Protein AF-A0A969JFG8-F1 (afdb_monomer_lite)

Radius of gyration: 15.84 Å; chains: 1; bounding box: 24×49×24 Å

Secondary structure (DSSP, 8-state):
----------PPP----GGGSEEEEEEESHHHHHHHHHHHHH-TT-EEEEEEEEE-HHHHS--

Foldseek 3Di:
DDDDPPPDDPDDDDDDQQLVDEAEDEDQDPVSVVVVVVCCVVHVNHHYDYHYPDHDVSVVPPD

pLDDT: mean 89.48, std 14.03, range [41.53, 97.88]

Structure (mmCIF, N/CA/C/O backbone):
data_AF-A0A969JFG8-F1
#
_entry.id   AF-A0A969JFG8-F1
#
loop_
_atom_site.group_PDB
_atom_site.id
_atom_site.type_symbol
_atom_site.label_atom_id
_atom_site.label_alt_id
_atom_site.label_comp_id
_atom_site.label_asym_id
_atom_site.label_entity_id
_atom_site.label_seq_id
_atom_site.pdbx_PDB_ins_code
_atom_site.Cartn_x
_atom_site.Cartn_y
_atom_site.Cartn_z
_atom_site.occupancy
_atom_site.B_iso_or_equiv
_atom_site.auth_seq_id
_atom_site.auth_comp_id
_atom_site.auth_asym_id
_atom_site.auth_atom_id
_atom_site.pdbx_PDB_model_num
ATOM 1 N N . MET A 1 1 ? 6.595 40.810 -10.459 1.00 41.53 1 MET A N 1
ATOM 2 C CA . MET A 1 1 ? 6.348 39.793 -9.410 1.00 41.53 1 MET A CA 1
ATOM 3 C C . MET A 1 1 ? 5.298 38.815 -9.916 1.00 41.53 1 MET A C 1
ATOM 5 O O . MET A 1 1 ? 4.183 39.243 -10.172 1.00 41.53 1 MET A O 1
ATOM 9 N N . LYS A 1 2 ? 5.648 37.539 -10.130 1.00 43.28 2 LYS A N 1
ATOM 10 C CA . LYS A 1 2 ? 4.660 36.484 -10.408 1.00 43.28 2 LYS A CA 1
ATOM 11 C C . LYS A 1 2 ? 4.152 35.966 -9.062 1.00 43.28 2 LYS A C 1
ATOM 13 O O . LYS A 1 2 ? 4.922 35.393 -8.298 1.00 43.28 2 LYS A O 1
ATOM 18 N N . THR A 1 3 ? 2.892 36.229 -8.750 1.00 50.59 3 THR A N 1
ATOM 19 C CA . THR A 1 3 ? 2.197 35.704 -7.572 1.00 50.59 3 THR A CA 1
ATOM 20 C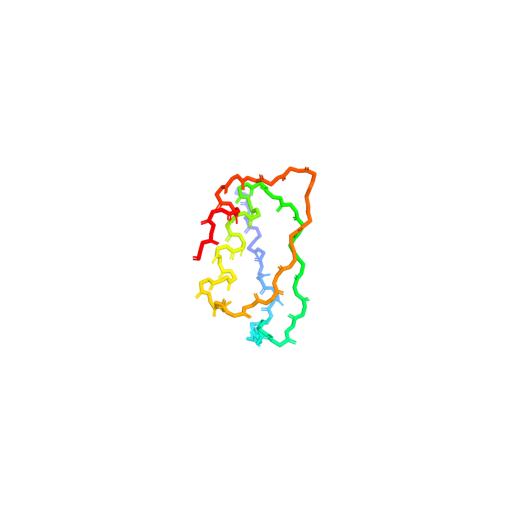 C . THR A 1 3 ? 2.061 34.190 -7.713 1.00 50.59 3 THR A C 1
ATOM 22 O O . THR A 1 3 ? 1.356 33.692 -8.587 1.00 50.59 3 THR A O 1
ATOM 25 N N . VAL A 1 4 ? 2.772 33.439 -6.872 1.00 60.47 4 VAL A N 1
ATOM 26 C CA . VAL A 1 4 ? 2.605 31.987 -6.760 1.00 60.47 4 VAL A CA 1
ATOM 27 C C . VAL A 1 4 ? 1.228 31.741 -6.145 1.00 60.47 4 VAL A C 1
ATOM 29 O O . VAL A 1 4 ? 1.022 32.020 -4.965 1.00 60.47 4 VAL A O 1
ATOM 32 N N . SER A 1 5 ? 0.262 31.258 -6.934 1.00 58.50 5 SER A N 1
ATOM 33 C CA . SER A 1 5 ? -1.035 30.848 -6.394 1.00 58.50 5 SER A CA 1
ATOM 34 C C . SER A 1 5 ? -0.802 29.659 -5.463 1.00 58.50 5 SER A C 1
ATOM 36 O O . SER A 1 5 ? -0.462 28.560 -5.914 1.00 58.50 5 SER A O 1
ATOM 38 N N . LYS A 1 6 ? -0.951 29.874 -4.158 1.00 62.66 6 LYS A N 1
ATOM 39 C CA . LYS A 1 6 ? -0.927 28.811 -3.156 1.00 62.66 6 LYS A CA 1
ATOM 40 C C . LYS A 1 6 ? -2.091 27.868 -3.474 1.00 62.66 6 L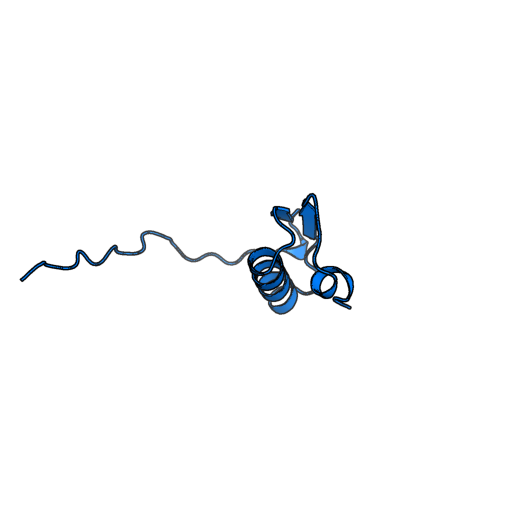YS A C 1
ATOM 42 O O . LYS A 1 6 ? -3.240 28.213 -3.224 1.00 62.66 6 LYS A O 1
ATOM 47 N N . ARG A 1 7 ? -1.821 26.714 -4.097 1.00 67.88 7 ARG A N 1
ATOM 48 C CA . ARG A 1 7 ? -2.848 25.681 -4.298 1.00 67.88 7 ARG A CA 1
ATOM 49 C C . ARG A 1 7 ? -3.222 25.162 -2.917 1.00 67.88 7 ARG A C 1
ATOM 51 O O . ARG A 1 7 ? -2.429 24.473 -2.281 1.00 67.88 7 ARG A O 1
ATOM 58 N N . GLN A 1 8 ? -4.378 25.571 -2.421 1.00 80.12 8 GLN A N 1
ATOM 59 C CA . GLN A 1 8 ? -4.883 25.112 -1.137 1.00 80.12 8 GLN A CA 1
ATOM 60 C C . GLN A 1 8 ? -5.277 23.634 -1.276 1.00 80.12 8 GLN A C 1
ATOM 62 O O . GLN A 1 8 ? -5.906 23.252 -2.263 1.00 80.12 8 GLN A O 1
ATOM 67 N N . ASN A 1 9 ? -4.833 22.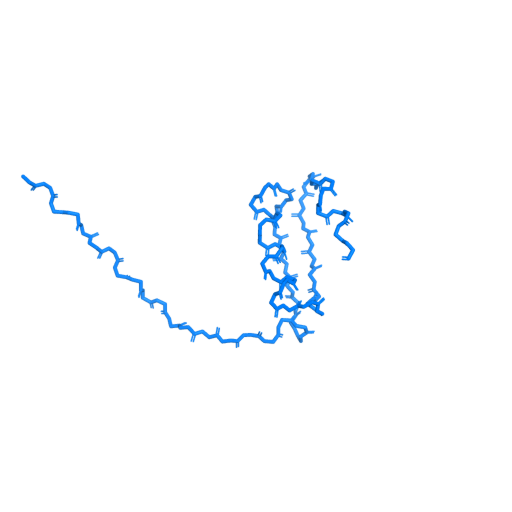787 -0.344 1.00 85.25 9 ASN A N 1
ATOM 68 C CA . ASN A 1 9 ? -5.201 21.374 -0.337 1.00 85.25 9 ASN A CA 1
ATOM 69 C C . ASN A 1 9 ? -6.664 21.254 0.109 1.00 85.25 9 ASN A C 1
ATOM 71 O O . ASN A 1 9 ? -6.982 21.582 1.249 1.00 85.25 9 ASN A O 1
ATOM 75 N N . ASN A 1 10 ? -7.529 20.790 -0.789 1.00 90.75 10 ASN A N 1
ATOM 76 C CA . ASN A 1 10 ? -8.967 20.668 -0.546 1.00 90.75 10 ASN A CA 1
ATOM 77 C C . ASN A 1 10 ? -9.362 19.295 0.038 1.00 90.75 10 ASN A C 1
ATOM 79 O O . ASN A 1 10 ? -10.543 18.958 0.059 1.00 90.75 10 ASN A O 1
ATOM 83 N N . LEU A 1 11 ? -8.393 18.473 0.454 1.00 91.69 11 LEU A N 1
ATOM 84 C CA . LEU A 1 11 ? -8.644 17.139 0.997 1.00 91.69 11 LEU A CA 1
ATOM 85 C C . LEU A 1 11 ? -8.958 17.192 2.497 1.00 91.69 11 LEU A C 1
ATOM 87 O O . LEU A 1 11 ? -8.273 17.867 3.264 1.00 91.69 11 LEU A O 1
ATOM 91 N N . PHE A 1 12 ? -9.962 16.419 2.913 1.00 91.25 12 PHE A N 1
ATOM 92 C CA . PHE A 1 12 ? -10.269 16.165 4.320 1.00 91.25 12 PHE A CA 1
ATOM 93 C C . PHE A 1 12 ? -9.518 14.910 4.799 1.00 91.25 12 PHE A C 1
ATOM 95 O O . PHE A 1 12 ? -9.553 13.890 4.105 1.00 91.25 12 PHE A O 1
ATOM 102 N N . PRO A 1 13 ? -8.828 14.948 5.952 1.00 94.06 13 PRO A N 1
ATOM 103 C CA . PRO A 1 13 ? -8.085 13.796 6.447 1.00 94.06 13 PRO A CA 1
ATOM 104 C C . PRO A 1 13 ? -9.032 12.708 6.968 1.00 94.06 13 PRO A C 1
ATOM 106 O O . PRO A 1 13 ? -9.968 12.989 7.712 1.00 94.06 13 PRO A O 1
ATOM 109 N N . ILE A 1 14 ? -8.756 11.452 6.617 1.00 95.50 14 ILE A N 1
ATOM 110 C CA . ILE A 1 14 ? -9.463 10.272 7.132 1.00 95.50 14 ILE A CA 1
ATOM 111 C C . ILE A 1 14 ? -8.458 9.211 7.583 1.00 95.50 14 ILE A C 1
ATOM 113 O O . ILE A 1 14 ? -7.351 9.134 7.050 1.00 95.50 14 ILE A O 1
ATOM 117 N N . PHE A 1 15 ? -8.865 8.363 8.528 1.00 95.19 15 PHE A N 1
ATOM 118 C CA . PHE A 1 15 ? -8.110 7.180 8.937 1.00 95.19 15 PHE A CA 1
ATOM 119 C C . PHE A 1 15 ? -8.778 5.926 8.372 1.00 95.19 15 PHE A C 1
ATOM 121 O O . PHE A 1 15 ? -9.993 5.766 8.473 1.00 95.19 15 PHE A O 1
ATOM 128 N N . LEU A 1 16 ? -7.982 5.037 7.779 1.00 94.81 16 LEU A N 1
ATOM 129 C CA . LEU A 1 16 ? -8.449 3.793 7.170 1.00 94.81 16 LEU A CA 1
ATOM 130 C C . LEU A 1 16 ? -7.884 2.592 7.926 1.00 94.81 16 LEU A C 1
ATOM 132 O O . LEU A 1 16 ? -6.692 2.543 8.226 1.00 94.81 16 LEU A O 1
ATOM 136 N N . LYS A 1 17 ? -8.718 1.581 8.170 1.00 95.19 17 LYS A N 1
ATOM 137 C CA . LYS A 1 17 ? -8.270 0.283 8.682 1.00 95.19 17 LYS A CA 1
ATOM 138 C C . LYS A 1 17 ? -7.791 -0.597 7.528 1.00 95.19 17 LYS A C 1
ATOM 140 O O . LYS A 1 17 ? -8.540 -1.413 7.004 1.00 95.19 17 LYS A O 1
ATOM 145 N N . LEU A 1 18 ? -6.542 -0.417 7.102 1.00 95.75 18 LEU A N 1
ATOM 146 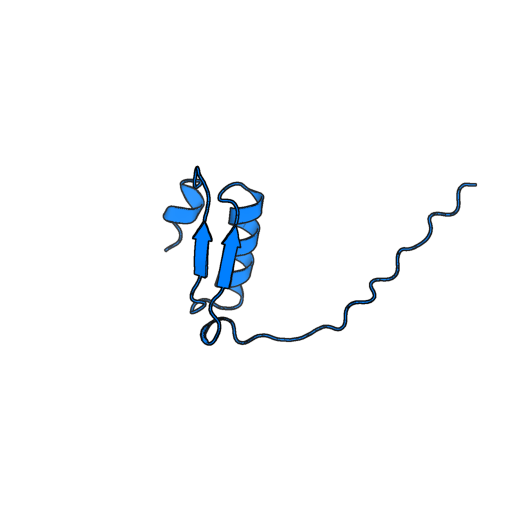C CA . LEU A 1 18 ? -6.028 -1.069 5.889 1.00 95.75 18 LEU A CA 1
ATOM 147 C C . LEU A 1 18 ? -6.005 -2.607 5.955 1.00 95.75 18 LEU A C 1
ATOM 149 O O . LEU A 1 18 ? -6.091 -3.244 4.914 1.00 95.75 18 LEU A O 1
ATOM 153 N N . HIS A 1 19 ? -5.956 -3.212 7.145 1.00 95.12 19 HIS A N 1
ATOM 154 C CA . HIS A 1 19 ? -6.052 -4.670 7.312 1.00 95.12 19 HIS A CA 1
ATOM 155 C C . HIS A 1 19 ? -7.457 -5.240 7.032 1.00 95.12 19 HIS A C 1
ATOM 157 O O . HIS A 1 19 ? -7.586 -6.430 6.762 1.00 95.12 19 HIS A O 1
ATOM 163 N N . GLU A 1 20 ? -8.504 -4.406 7.054 1.00 96.31 20 GLU A N 1
ATOM 164 C CA . GLU A 1 20 ? -9.879 -4.785 6.684 1.00 96.31 20 GLU A CA 1
ATOM 165 C C . GLU A 1 20 ? -10.180 -4.494 5.197 1.00 96.31 20 GLU A C 1
ATOM 167 O O . GLU A 1 20 ? -11.249 -4.836 4.691 1.00 96.31 20 GLU A O 1
ATOM 172 N N . LEU A 1 21 ? -9.248 -3.856 4.478 1.00 96.19 21 LEU A N 1
ATOM 173 C CA . LEU A 1 21 ? -9.418 -3.438 3.090 1.00 96.19 21 LEU A CA 1
ATOM 174 C C . LEU A 1 21 ? -8.539 -4.262 2.146 1.00 96.19 21 LEU A C 1
ATOM 176 O O . LEU A 1 21 ? -7.463 -4.733 2.502 1.00 96.19 21 LEU A O 1
ATOM 180 N N . ARG A 1 22 ? -8.987 -4.387 0.894 1.00 95.44 22 ARG A N 1
ATOM 181 C CA . ARG A 1 22 ? -8.157 -4.906 -0.200 1.00 95.44 22 ARG A CA 1
ATOM 182 C C . ARG A 1 22 ? -7.447 -3.738 -0.867 1.00 95.44 22 ARG A C 1
ATOM 184 O O . ARG A 1 22 ? -8.094 -2.942 -1.547 1.00 95.44 22 ARG A O 1
ATOM 191 N N . LEU A 1 23 ? -6.137 -3.635 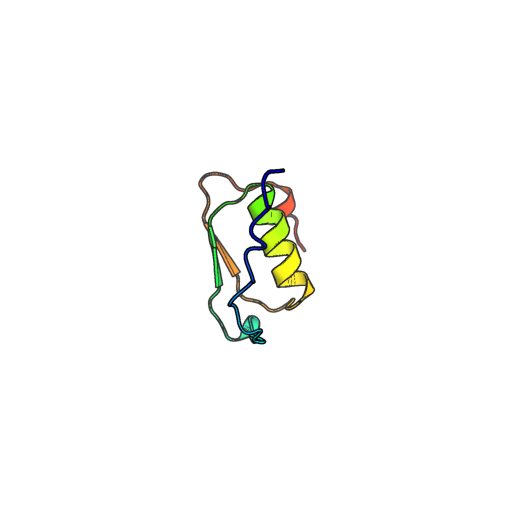-0.665 1.00 96.44 23 LEU A N 1
ATOM 192 C CA . LEU A 1 23 ? -5.321 -2.572 -1.241 1.00 96.44 23 LEU A CA 1
ATOM 193 C C . LEU A 1 23 ? -4.512 -3.099 -2.428 1.00 96.44 23 LEU A C 1
ATOM 195 O O . LEU A 1 23 ? -3.851 -4.128 -2.326 1.00 96.44 23 LEU A O 1
ATOM 199 N N . ILE A 1 24 ? -4.526 -2.361 -3.539 1.00 97.69 24 ILE A N 1
ATOM 200 C CA . ILE A 1 24 ? -3.663 -2.624 -4.692 1.00 97.69 24 ILE A CA 1
ATOM 201 C C . ILE A 1 24 ? -2.697 -1.455 -4.861 1.00 97.69 24 ILE A C 1
ATOM 203 O O . ILE A 1 24 ? -3.121 -0.300 -4.921 1.00 97.69 24 ILE A O 1
ATOM 207 N N . ILE A 1 25 ? -1.407 -1.760 -4.972 1.00 96.50 25 ILE A N 1
ATOM 208 C CA . ILE A 1 25 ? -0.378 -0.804 -5.382 1.00 96.50 25 ILE A CA 1
ATOM 209 C C . ILE A 1 25 ? 0.081 -1.181 -6.788 1.00 96.50 25 ILE A C 1
ATOM 211 O O . ILE A 1 25 ? 0.543 -2.295 -7.029 1.00 96.50 25 ILE A O 1
ATOM 215 N N . VAL A 1 26 ? -0.048 -0.242 -7.722 1.00 97.88 26 VAL A N 1
ATOM 216 C CA . VAL A 1 26 ? 0.420 -0.413 -9.100 1.00 97.88 26 VAL A CA 1
ATOM 217 C C . VAL A 1 26 ? 1.772 0.279 -9.255 1.00 97.88 26 VAL A C 1
ATOM 219 O O . VAL A 1 26 ? 1.896 1.473 -8.979 1.00 97.88 26 VAL A O 1
ATOM 222 N N . GLY A 1 27 ? 2.767 -0.478 -9.713 1.00 96.81 27 GLY A N 1
ATOM 223 C CA . GLY A 1 27 ? 4.151 -0.047 -9.886 1.00 96.81 27 GLY A CA 1
ATOM 224 C C . GLY A 1 27 ? 5.084 -0.577 -8.793 1.00 96.81 27 GLY A C 1
ATOM 225 O O . GLY A 1 27 ? 4.857 -0.359 -7.606 1.00 96.81 27 GLY A O 1
ATOM 226 N N . GLY A 1 28 ? 6.161 -1.241 -9.219 1.00 96.62 28 GLY A N 1
ATOM 227 C CA . GLY A 1 28 ? 7.171 -1.876 -8.362 1.00 96.62 28 GLY A CA 1
ATOM 228 C C . GLY A 1 28 ? 8.527 -1.165 -8.345 1.00 96.62 28 GLY A C 1
ATOM 229 O O . GLY A 1 28 ? 9.521 -1.780 -7.980 1.00 96.62 28 GLY A O 1
ATOM 230 N N . GLY A 1 29 ? 8.589 0.101 -8.778 1.00 96.88 29 GLY A N 1
ATOM 231 C CA . GLY A 1 29 ? 9.794 0.942 -8.734 1.00 96.88 29 GLY A CA 1
ATOM 232 C C . GLY A 1 29 ? 9.998 1.642 -7.382 1.00 96.88 29 GLY A C 1
ATOM 233 O O . GLY A 1 29 ? 9.334 1.322 -6.401 1.00 96.88 29 GLY A O 1
ATOM 234 N N . TYR A 1 30 ? 10.867 2.659 -7.331 1.00 97.19 30 TYR A N 1
ATOM 235 C CA . TYR A 1 30 ? 11.159 3.415 -6.096 1.00 97.19 30 TYR A CA 1
ATOM 236 C C . TYR A 1 30 ? 9.911 4.023 -5.438 1.00 97.19 30 TYR A C 1
ATOM 238 O O . TYR A 1 30 ? 9.716 3.892 -4.236 1.00 97.19 30 TYR A O 1
ATOM 246 N N . VAL A 1 31 ? 9.011 4.609 -6.233 1.00 97.00 31 VAL A N 1
ATOM 247 C CA . VAL A 1 31 ? 7.756 5.182 -5.715 1.00 97.00 31 VAL A CA 1
ATOM 248 C C . VAL A 1 31 ? 6.821 4.093 -5.169 1.00 97.00 31 VAL A C 1
ATOM 250 O O . VAL A 1 31 ? 6.093 4.323 -4.205 1.00 97.00 31 VAL A O 1
ATOM 253 N N . GLY A 1 32 ? 6.839 2.899 -5.770 1.00 96.50 32 GLY A N 1
ATOM 254 C CA . GLY A 1 32 ? 6.109 1.736 -5.265 1.00 96.50 32 GLY A CA 1
ATOM 255 C C . GLY A 1 32 ? 6.644 1.288 -3.907 1.00 96.50 32 GLY A C 1
ATOM 256 O O . GLY A 1 32 ? 5.860 1.106 -2.977 1.00 96.50 32 GLY A O 1
ATOM 257 N N . LEU A 1 33 ? 7.975 1.211 -3.782 1.00 96.75 33 LEU A N 1
ATOM 258 C CA . LEU A 1 33 ? 8.685 0.890 -2.543 1.00 96.75 33 LEU A CA 1
ATOM 259 C C . LEU A 1 33 ? 8.363 1.886 -1.416 1.00 96.75 33 LEU A C 1
ATOM 261 O O . LEU A 1 33 ? 8.028 1.473 -0.308 1.00 96.75 33 LEU A O 1
ATOM 265 N N . GLU A 1 34 ? 8.390 3.192 -1.687 1.00 97.00 34 GLU A N 1
ATOM 266 C CA . GLU A 1 34 ? 8.037 4.218 -0.693 1.00 97.00 34 GLU A CA 1
ATOM 267 C C . GLU A 1 34 ? 6.590 4.073 -0.199 1.00 97.00 34 GLU A C 1
ATOM 269 O O . GLU A 1 34 ? 6.310 4.177 1.001 1.00 97.00 34 GLU A O 1
ATOM 274 N N . LYS A 1 35 ? 5.655 3.800 -1.118 1.00 96.12 35 LYS A N 1
ATOM 275 C CA . LYS A 1 35 ? 4.234 3.635 -0.789 1.00 96.12 35 LYS A CA 1
ATOM 276 C C . LYS A 1 35 ? 3.979 2.384 0.038 1.00 96.12 35 LYS A C 1
ATOM 278 O O . LYS A 1 35 ? 3.302 2.489 1.059 1.00 96.12 35 LYS A O 1
ATOM 283 N N . ILE A 1 36 ? 4.509 1.227 -0.372 1.00 96.06 36 ILE A N 1
ATOM 284 C CA . ILE A 1 36 ? 4.323 -0.015 0.391 1.00 96.06 36 ILE A CA 1
ATOM 285 C C . ILE A 1 36 ? 4.983 0.090 1.767 1.00 96.06 36 ILE A C 1
ATOM 287 O O . ILE A 1 36 ? 4.353 -0.272 2.756 1.00 96.06 36 ILE A O 1
ATOM 291 N N . THR A 1 37 ? 6.171 0.700 1.852 1.00 95.88 37 THR A N 1
ATOM 292 C CA . THR A 1 37 ? 6.849 0.971 3.129 1.00 95.88 37 THR A CA 1
ATOM 293 C C . THR A 1 37 ? 5.963 1.813 4.044 1.00 95.88 37 THR A C 1
ATOM 295 O O . THR A 1 37 ? 5.714 1.429 5.182 1.00 95.88 37 THR A O 1
ATOM 298 N N . SER A 1 38 ? 5.411 2.919 3.535 1.00 95.62 38 SER A N 1
ATOM 299 C CA . SER A 1 38 ? 4.528 3.795 4.317 1.00 95.62 38 SER A CA 1
ATOM 300 C C . SER A 1 38 ? 3.267 3.066 4.792 1.00 95.62 38 SER A C 1
ATOM 302 O O . SER A 1 38 ? 2.843 3.233 5.935 1.00 95.62 38 SER A O 1
ATOM 304 N N . VAL A 1 39 ? 2.662 2.249 3.924 1.00 95.69 39 VAL A N 1
ATOM 305 C CA . VAL A 1 39 ? 1.466 1.462 4.248 1.00 95.69 39 VAL A CA 1
ATOM 306 C C . VAL A 1 39 ? 1.760 0.446 5.346 1.00 95.69 39 VAL A C 1
ATOM 308 O O . VAL A 1 39 ? 1.050 0.441 6.348 1.00 95.69 39 VAL A O 1
ATOM 311 N N . LEU A 1 40 ? 2.800 -0.375 5.190 1.00 94.19 40 LEU A N 1
ATOM 312 C CA . LEU A 1 40 ? 3.120 -1.446 6.135 1.00 94.19 40 LEU A CA 1
ATOM 313 C C . LEU A 1 40 ? 3.660 -0.904 7.465 1.00 94.19 40 LEU A C 1
ATOM 315 O O . LEU A 1 40 ? 3.358 -1.466 8.510 1.00 94.19 40 LEU A O 1
ATOM 319 N N . GLN A 1 41 ? 4.366 0.231 7.466 1.00 94.62 41 GLN A N 1
ATOM 320 C CA . GLN A 1 41 ? 4.764 0.905 8.708 1.00 94.62 41 GLN A CA 1
ATOM 321 C C . GLN A 1 41 ? 3.557 1.379 9.529 1.00 94.62 41 GLN A C 1
ATOM 323 O O . GLN A 1 41 ? 3.562 1.266 10.752 1.00 94.62 41 GLN A O 1
ATOM 328 N N . ASN A 1 42 ? 2.517 1.904 8.872 1.00 94.50 42 ASN A N 1
ATOM 329 C CA . ASN A 1 42 ? 1.315 2.395 9.555 1.00 94.50 42 ASN A CA 1
ATOM 330 C C . ASN A 1 42 ? 0.274 1.292 9.802 1.00 94.50 42 ASN A C 1
ATOM 332 O O . ASN A 1 42 ? -0.562 1.407 10.696 1.00 94.50 42 ASN A O 1
ATOM 336 N N . SER A 1 43 ? 0.294 0.226 9.004 1.00 95.88 43 SER A N 1
ATOM 337 C CA . SER A 1 43 ? -0.605 -0.915 9.121 1.00 95.88 43 SER A CA 1
ATOM 338 C C . SER A 1 43 ? 0.131 -2.204 8.730 1.00 95.88 43 SER A C 1
ATOM 340 O O . SER A 1 43 ? -0.000 -2.669 7.597 1.00 95.88 43 SER A O 1
ATOM 342 N N . PRO A 1 44 ? 0.879 -2.814 9.669 1.00 94.38 44 PRO A N 1
ATOM 343 C CA . PRO A 1 44 ? 1.695 -4.006 9.398 1.00 94.38 44 PRO A CA 1
ATOM 344 C C . PRO A 1 44 ? 0.900 -5.218 8.905 1.00 94.38 44 PRO A C 1
ATOM 346 O O . PRO A 1 44 ? 1.444 -6.097 8.252 1.00 94.38 44 PRO A O 1
ATOM 349 N N . LEU A 1 45 ? -0.400 -5.260 9.213 1.00 95.19 45 LEU A N 1
ATOM 350 C CA . LEU A 1 45 ? -1.321 -6.326 8.810 1.00 95.19 45 LEU A CA 1
ATOM 351 C C . LEU A 1 45 ? -2.117 -5.983 7.539 1.00 95.19 45 LEU A C 1
ATOM 353 O O . LEU A 1 45 ? -3.109 -6.646 7.238 1.00 95.19 45 LEU A O 1
ATOM 357 N N . ALA A 1 46 ? -1.761 -4.913 6.823 1.00 95.94 46 ALA A N 1
ATOM 358 C CA . ALA A 1 46 ? -2.447 -4.548 5.592 1.00 95.94 46 ALA A CA 1
ATOM 359 C C . ALA A 1 46 ? -2.269 -5.636 4.526 1.00 95.94 46 ALA A C 1
ATOM 361 O O . ALA A 1 46 ? -1.153 -6.026 4.189 1.00 95.94 46 ALA A O 1
ATOM 362 N N . ASN A 1 47 ? -3.382 -6.076 3.944 1.00 94.19 47 ASN A N 1
ATOM 363 C CA . ASN A 1 47 ? -3.365 -7.016 2.830 1.00 94.19 47 ASN A CA 1
ATOM 364 C C . ASN A 1 47 ? -3.165 -6.243 1.523 1.00 94.19 47 ASN A C 1
ATOM 366 O O . ASN A 1 47 ? -4.106 -5.642 0.992 1.00 94.19 47 ASN A O 1
ATOM 370 N N . VAL A 1 48 ? -1.930 -6.248 1.014 1.00 95.12 48 VAL A N 1
ATOM 371 C CA . VAL A 1 48 ? -1.553 -5.488 -0.182 1.00 95.12 48 VAL A CA 1
ATOM 372 C C . VAL A 1 48 ? -1.224 -6.412 -1.345 1.00 95.12 48 VAL A C 1
ATOM 374 O O . VAL A 1 48 ? -0.421 -7.331 -1.228 1.00 95.12 48 VAL A O 1
ATOM 377 N N . THR A 1 49 ? -1.822 -6.143 -2.500 1.00 96.25 49 THR A N 1
ATOM 378 C CA . THR A 1 49 ? -1.437 -6.747 -3.778 1.00 96.25 49 THR A CA 1
ATOM 379 C C . THR A 1 49 ? -0.605 -5.748 -4.570 1.00 96.25 49 THR A C 1
ATOM 381 O O . THR A 1 49 ? -1.050 -4.624 -4.808 1.00 96.25 49 THR A O 1
ATOM 384 N N . MET A 1 50 ? 0.589 -6.146 -5.007 1.00 95.88 50 MET A N 1
ATOM 385 C CA . MET A 1 50 ? 1.400 -5.330 -5.907 1.00 95.88 50 MET A CA 1
ATOM 386 C C . MET A 1 50 ? 1.287 -5.827 -7.346 1.00 95.88 50 MET A C 1
ATOM 388 O O . MET A 1 50 ? 1.392 -7.023 -7.603 1.00 95.88 50 MET A O 1
ATOM 392 N N . VAL A 1 51 ? 1.096 -4.898 -8.285 1.00 97.38 51 VAL A N 1
ATOM 393 C CA . VAL A 1 51 ? 1.018 -5.193 -9.722 1.00 97.38 51 VAL A CA 1
ATOM 394 C C . VAL A 1 51 ? 2.040 -4.344 -10.468 1.00 97.38 51 VAL A C 1
ATOM 396 O O . VAL A 1 51 ? 1.971 -3.116 -10.445 1.00 97.38 51 VAL A O 1
ATOM 399 N N . SER A 1 52 ? 2.999 -4.988 -11.130 1.00 97.19 52 SER A N 1
ATOM 400 C CA . SER A 1 52 ? 4.030 -4.324 -11.931 1.00 97.19 52 SER A CA 1
ATOM 401 C C . SER A 1 52 ? 4.687 -5.327 -12.890 1.00 97.19 52 SER A C 1
ATOM 403 O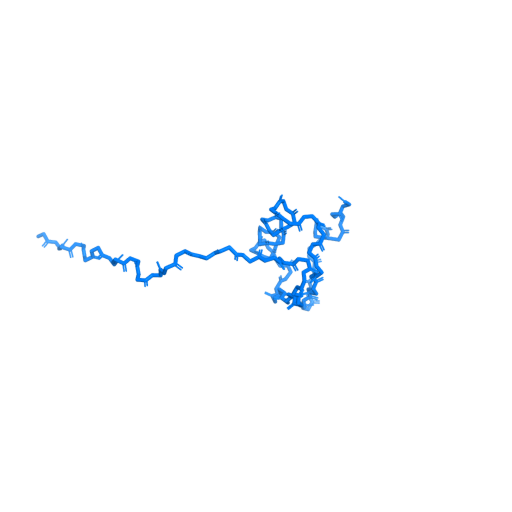 O . SER A 1 52 ? 4.812 -6.488 -12.504 1.00 97.19 52 SER A O 1
ATOM 405 N N . PRO A 1 53 ? 5.134 -4.918 -14.095 1.00 97.56 53 PRO A N 1
ATOM 406 C CA . PRO A 1 53 ? 5.931 -5.782 -14.974 1.00 97.56 53 PRO A CA 1
ATOM 407 C C . PRO A 1 53 ? 7.252 -6.223 -14.331 1.00 97.56 53 PRO A C 1
ATOM 409 O O . PRO A 1 53 ? 7.679 -7.358 -14.498 1.00 97.56 53 PRO A O 1
ATOM 412 N N . GLU A 1 54 ? 7.865 -5.323 -13.561 1.00 96.00 54 GLU A N 1
ATOM 413 C CA . GLU A 1 54 ? 9.083 -5.566 -12.791 1.00 96.00 54 GLU A CA 1
ATOM 414 C C . GLU A 1 54 ? 8.879 -5.087 -11.353 1.00 96.00 54 GLU A C 1
ATOM 416 O O . GLU A 1 54 ? 8.273 -4.034 -11.115 1.00 96.00 54 GLU A O 1
ATOM 421 N N . ILE A 1 55 ? 9.382 -5.856 -10.390 1.00 96.06 55 ILE A N 1
ATOM 422 C CA . ILE A 1 55 ? 9.327 -5.520 -8.967 1.00 96.06 55 ILE A CA 1
ATOM 423 C C . ILE A 1 55 ? 10.756 -5.439 -8.452 1.00 96.06 55 ILE A C 1
ATOM 425 O O . ILE A 1 55 ? 11.545 -6.367 -8.625 1.00 96.06 55 ILE A O 1
ATOM 429 N N . ARG A 1 56 ? 11.078 -4.313 -7.816 1.00 95.00 56 ARG A N 1
ATOM 430 C CA . ARG A 1 56 ? 12.365 -4.114 -7.161 1.00 95.00 56 ARG A CA 1
ATOM 431 C C . ARG A 1 56 ? 12.619 -5.183 -6.087 1.00 95.00 56 ARG A C 1
ATOM 433 O O . ARG A 1 56 ? 11.710 -5.433 -5.293 1.00 95.00 56 ARG A O 1
ATOM 440 N N . PRO A 1 57 ? 13.834 -5.756 -6.001 1.00 95.88 57 PRO A N 1
ATOM 441 C CA . PRO A 1 57 ? 14.172 -6.761 -4.993 1.00 95.88 57 PRO A CA 1
ATOM 442 C C . PRO A 1 57 ? 13.854 -6.318 -3.563 1.00 95.88 57 PRO A C 1
ATOM 444 O O . PRO A 1 57 ? 13.318 -7.101 -2.786 1.00 95.88 57 PRO A O 1
ATOM 447 N N . GLU A 1 58 ? 14.064 -5.037 -3.247 1.00 95.31 58 GLU A N 1
ATOM 448 C CA . GLU A 1 58 ? 13.814 -4.489 -1.911 1.00 95.31 58 GLU A CA 1
ATOM 449 C C . GLU A 1 58 ? 12.343 -4.599 -1.485 1.00 95.31 58 GLU A C 1
ATOM 451 O O . GLU A 1 58 ? 12.059 -4.670 -0.296 1.00 95.31 58 GLU A O 1
ATOM 456 N N . ILE A 1 59 ? 11.398 -4.634 -2.434 1.00 93.69 59 ILE A N 1
ATOM 457 C CA . ILE A 1 59 ? 9.970 -4.829 -2.135 1.00 93.69 59 ILE A CA 1
ATOM 458 C C . ILE A 1 59 ? 9.678 -6.292 -1.777 1.00 93.69 59 ILE A C 1
ATOM 460 O O . ILE A 1 59 ? 8.780 -6.566 -0.988 1.00 93.69 59 ILE A O 1
ATOM 464 N N . ILE A 1 60 ? 10.418 -7.234 -2.357 1.00 89.19 60 ILE A N 1
ATOM 465 C CA . ILE A 1 60 ? 10.235 -8.674 -2.135 1.00 89.19 60 ILE A CA 1
ATOM 466 C C . ILE A 1 60 ? 10.918 -9.103 -0.830 1.00 89.19 60 ILE A C 1
ATOM 468 O O . ILE A 1 60 ? 10.432 -9.988 -0.134 1.00 89.19 60 ILE A O 1
ATOM 472 N N . GLU A 1 61 ? 12.033 -8.459 -0.485 1.00 87.94 61 GLU A N 1
ATOM 473 C CA . GLU A 1 61 ? 12.798 -8.720 0.738 1.00 87.94 61 GLU A CA 1
ATOM 474 C C . GLU A 1 61 ? 12.168 -8.124 2.007 1.00 87.94 61 GLU A C 1
ATOM 476 O O . GLU A 1 61 ? 12.672 -8.367 3.105 1.00 87.94 61 GLU A O 1
ATOM 481 N N . PHE A 1 62 ? 11.064 -7.377 1.880 1.00 73.50 62 PHE A N 1
ATOM 482 C CA . PHE A 1 62 ? 10.291 -6.875 3.015 1.00 73.50 62 PHE A CA 1
ATOM 483 C C . PHE A 1 62 ? 9.755 -8.059 3.839 1.00 73.50 62 PHE A C 1
ATOM 485 O O . PHE A 1 62 ? 8.790 -8.718 3.451 1.00 73.50 62 PHE A O 1
ATOM 492 N N . LYS A 1 63 ? 10.418 -8.347 4.963 1.00 56.09 63 LYS A N 1
ATOM 493 C CA . LYS A 1 63 ? 9.959 -9.289 5.991 1.00 56.09 63 LYS A CA 1
ATOM 494 C C . LYS A 1 63 ? 9.132 -8.583 7.051 1.00 56.09 63 LYS A C 1
ATOM 496 O O . LYS A 1 63 ? 9.560 -7.492 7.488 1.00 56.09 63 LYS A O 1
#

Sequence (63 aa):
MKTVSKRQNNLFPIFLKLHELRLIIVGGGYVGLEKITSVLQNSPLANVTMVSPEIRPEIIEFK